Protein AF-A0AA95G6R2-F1 (afdb_monomer_lite)

Sequence (160 aa):
MKNFNNTFFLTITAYILFIENKKSNKLQNEHNFYVNLIPELSQQKINIFLPELDSKLCEEIFQSAKVLCDFEALTFLPDESKSDYEKSKQRVKELLQNVLFNDLFIKYKSNNLFFENWRLLIGMFVTFSEWCDNIDFYKENFDTQLILLKESPLISFNQF

Foldseek 3Di:
DVCLQVLLVLLVLLVLLLVVCVVVVNLDALVRSLVVSVCVVVVVPPPVPDPDPPPVLSVQLLVLVVVLVVQVPDPDRDPVCPVVNVVSVVSNVVSVVVVCPPPVNVVSVCVPPDCVDVVLSSVLSVQQVVVCVVVVLVVDDPVVNSVCVSVGVSSVSSND

pLDDT: mean 73.23, std 13.38, range [35.0, 91.62]

Structure (mmCIF, N/CA/C/O backbone):
data_AF-A0AA95G6R2-F1
#
_entry.id   AF-A0AA95G6R2-F1
#
loop_
_atom_site.group_PDB
_atom_site.id
_atom_site.type_symbol
_atom_site.label_atom_id
_atom_site.label_alt_id
_atom_site.label_comp_id
_atom_site.label_asym_id
_atom_site.label_entity_id
_atom_site.label_seq_id
_atom_site.pdbx_PDB_ins_code
_atom_site.Cartn_x
_atom_site.Cartn_y
_atom_site.Cartn_z
_atom_site.occupancy
_atom_site.B_iso_or_equiv
_atom_site.auth_seq_id
_atom_site.auth_comp_id
_atom_site.auth_asym_id
_atom_site.auth_atom_id
_atom_site.pdbx_PDB_model_num
ATOM 1 N N . MET A 1 1 ? -16.208 0.881 -7.179 1.00 49.31 1 MET A N 1
ATOM 2 C CA . MET A 1 1 ? -14.883 0.777 -6.528 1.00 49.31 1 MET A CA 1
ATOM 3 C C . MET A 1 1 ? -14.720 1.797 -5.388 1.00 49.31 1 MET A C 1
ATOM 5 O O . MET A 1 1 ? -13.712 2.480 -5.326 1.00 49.31 1 MET A O 1
ATOM 9 N N . LYS A 1 2 ? -15.673 1.902 -4.441 1.00 51.84 2 LYS A N 1
ATOM 10 C CA . LYS A 1 2 ? -15.576 2.877 -3.324 1.00 51.84 2 LYS A CA 1
ATOM 11 C C . LYS A 1 2 ? -14.461 2.560 -2.313 1.00 51.84 2 LYS A C 1
ATOM 13 O O . LYS A 1 2 ? -14.045 3.436 -1.568 1.00 51.84 2 LYS A O 1
ATOM 18 N N . ASN A 1 3 ? -13.961 1.328 -2.320 1.00 73.88 3 ASN A N 1
ATOM 19 C CA . ASN A 1 3 ? -13.061 0.826 -1.288 1.00 73.88 3 ASN A CA 1
ATOM 20 C C . ASN A 1 3 ? -11.574 0.996 -1.632 1.00 73.88 3 ASN A C 1
ATOM 22 O O . ASN A 1 3 ? -10.759 1.072 -0.722 1.00 73.88 3 ASN A O 1
ATOM 26 N N . PHE A 1 4 ? -11.231 1.142 -2.919 1.00 74.88 4 PHE A N 1
ATOM 27 C CA . PHE A 1 4 ? -9.844 1.207 -3.401 1.00 74.88 4 PHE A CA 1
ATOM 28 C C . PHE A 1 4 ? -9.064 2.373 -2.780 1.00 74.88 4 PHE A C 1
ATOM 30 O O . PHE A 1 4 ? -7.954 2.194 -2.287 1.00 74.88 4 PHE A O 1
ATOM 37 N N . ASN A 1 5 ? -9.677 3.557 -2.730 1.00 74.38 5 ASN A N 1
ATOM 38 C CA . ASN A 1 5 ? -9.073 4.748 -2.132 1.00 74.38 5 ASN A CA 1
ATOM 39 C C . ASN A 1 5 ? -8.804 4.572 -0.633 1.00 74.38 5 ASN A C 1
ATOM 41 O O . ASN A 1 5 ? -7.746 4.965 -0.147 1.00 74.38 5 ASN A O 1
ATOM 45 N N . ASN A 1 6 ? -9.731 3.934 0.087 1.00 77.00 6 ASN A N 1
ATOM 46 C CA . ASN A 1 6 ? -9.571 3.653 1.512 1.00 77.00 6 ASN A CA 1
ATOM 47 C C . ASN A 1 6 ? -8.461 2.621 1.741 1.00 77.00 6 ASN A C 1
ATOM 49 O O . ASN A 1 6 ? -7.635 2.793 2.635 1.00 77.00 6 ASN A O 1
ATOM 53 N N . THR A 1 7 ? -8.404 1.574 0.912 1.00 84.00 7 THR A N 1
ATOM 54 C CA . THR A 1 7 ? -7.331 0.571 0.943 1.00 84.00 7 THR A CA 1
ATOM 55 C C . THR A 1 7 ? -5.978 1.228 0.694 1.00 84.00 7 THR A C 1
ATOM 57 O O . THR A 1 7 ? -5.021 0.987 1.429 1.00 84.00 7 THR A O 1
ATOM 60 N N . PHE A 1 8 ? -5.902 2.111 -0.302 1.00 80.38 8 PHE A N 1
ATOM 61 C CA . PHE A 1 8 ? -4.670 2.790 -0.686 1.00 80.38 8 PHE A CA 1
ATOM 62 C C . PHE A 1 8 ? -4.192 3.748 0.406 1.00 80.38 8 PHE A C 1
ATOM 64 O O . PHE A 1 8 ? -3.020 3.723 0.774 1.00 80.38 8 PHE A O 1
ATOM 71 N N . PHE A 1 9 ? -5.110 4.517 0.997 1.00 78.06 9 PHE A N 1
ATOM 72 C CA . PHE A 1 9 ? -4.819 5.397 2.127 1.00 78.06 9 PHE A CA 1
ATOM 73 C C . PHE A 1 9 ? -4.243 4.627 3.323 1.00 78.06 9 PHE A C 1
ATOM 75 O O . PHE A 1 9 ? -3.168 4.969 3.813 1.00 78.06 9 PHE A O 1
ATOM 82 N N . LEU A 1 10 ? -4.921 3.560 3.764 1.00 81.12 10 LEU A N 1
ATOM 83 C CA . LEU A 1 10 ? -4.456 2.726 4.879 1.00 81.12 10 LEU A CA 1
ATOM 84 C C . LEU A 1 10 ? -3.081 2.118 4.591 1.00 81.12 10 LEU A C 1
ATOM 86 O O . LEU A 1 10 ? -2.215 2.100 5.467 1.00 81.12 10 LEU A O 1
ATOM 90 N N . THR A 1 11 ? -2.861 1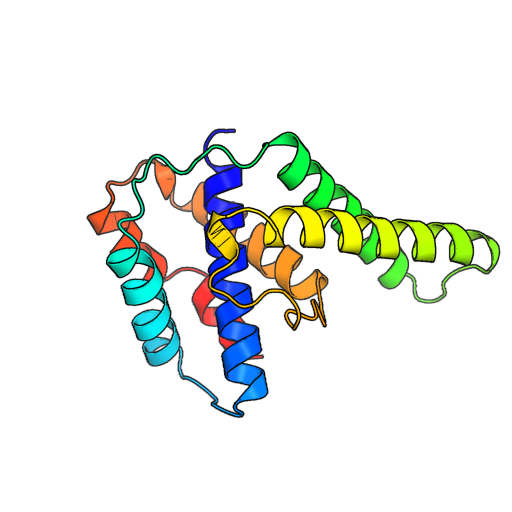.685 3.348 1.00 85.50 11 THR A N 1
ATOM 91 C CA . THR A 1 11 ? -1.574 1.135 2.916 1.00 85.50 11 THR A CA 1
ATOM 92 C C . THR A 1 11 ? -0.467 2.186 2.976 1.00 85.50 11 THR A C 1
ATOM 94 O O . THR A 1 11 ? 0.602 1.901 3.510 1.00 85.50 11 THR A O 1
ATOM 97 N N . ILE A 1 12 ? -0.704 3.404 2.476 1.00 79.88 12 ILE A N 1
ATOM 98 C CA . ILE A 1 12 ? 0.286 4.489 2.538 1.00 79.88 12 ILE A CA 1
ATOM 99 C C . ILE A 1 12 ? 0.614 4.829 3.988 1.00 79.88 12 ILE A C 1
ATOM 101 O O . ILE A 1 12 ? 1.791 4.901 4.332 1.00 79.88 12 ILE A O 1
ATOM 105 N N . THR A 1 13 ? -0.389 4.989 4.850 1.00 77.94 13 THR A N 1
ATOM 106 C CA . THR A 1 13 ? -0.166 5.282 6.272 1.00 77.94 13 THR A CA 1
ATOM 107 C C . THR A 1 13 ? 0.681 4.194 6.936 1.00 77.94 13 THR A C 1
ATOM 109 O O . THR A 1 13 ? 1.668 4.504 7.603 1.00 77.94 13 THR A O 1
ATOM 112 N N . ALA A 1 14 ? 0.361 2.918 6.698 1.00 80.88 14 ALA A N 1
ATOM 113 C CA . ALA A 1 14 ? 1.147 1.799 7.210 1.00 80.88 14 ALA A CA 1
ATOM 114 C C . ALA A 1 14 ? 2.585 1.794 6.658 1.00 80.88 14 ALA A C 1
ATOM 116 O O . ALA A 1 14 ? 3.537 1.608 7.415 1.00 80.88 14 ALA A O 1
ATOM 117 N N . TYR A 1 15 ? 2.761 2.053 5.360 1.00 80.31 15 TYR A N 1
ATOM 118 C CA . TYR A 1 15 ? 4.073 2.113 4.713 1.00 80.31 15 TYR A CA 1
ATOM 119 C C . TYR A 1 15 ? 4.945 3.256 5.256 1.00 80.31 15 TYR A C 1
ATOM 121 O O . TYR A 1 15 ? 6.142 3.078 5.476 1.00 80.31 15 TYR A O 1
ATOM 129 N N . ILE A 1 16 ? 4.363 4.428 5.513 1.00 76.38 16 ILE A N 1
ATOM 130 C CA . ILE A 1 16 ? 5.080 5.564 6.108 1.00 76.38 16 ILE A CA 1
ATOM 131 C C . ILE A 1 16 ? 5.599 5.187 7.498 1.00 76.38 16 ILE A C 1
ATOM 133 O O . ILE A 1 16 ? 6.793 5.338 7.765 1.00 76.38 16 ILE A O 1
ATOM 137 N N . LEU A 1 17 ? 4.728 4.633 8.348 1.00 75.19 17 LEU A N 1
ATOM 138 C CA . LEU A 1 17 ? 5.097 4.181 9.692 1.00 75.19 17 LEU A CA 1
ATOM 139 C C . LEU A 1 17 ? 6.193 3.109 9.651 1.00 75.19 17 LEU A C 1
ATOM 141 O O . LEU A 1 17 ? 7.134 3.152 10.445 1.00 75.19 17 LEU A O 1
ATOM 145 N N . PHE A 1 18 ? 6.115 2.180 8.696 1.00 77.19 18 PHE A N 1
ATOM 146 C CA . PHE A 1 18 ? 7.151 1.177 8.459 1.00 77.19 18 PHE A CA 1
ATOM 147 C C . PHE A 1 18 ? 8.518 1.822 8.169 1.00 77.19 18 PHE A C 1
ATOM 149 O O . PHE A 1 18 ? 9.514 1.503 8.824 1.00 77.19 18 PHE A O 1
ATOM 156 N N . ILE A 1 19 ? 8.577 2.782 7.239 1.00 75.00 19 ILE A N 1
ATOM 157 C CA . ILE A 1 19 ? 9.824 3.476 6.879 1.00 75.00 19 ILE A CA 1
ATOM 158 C C . ILE A 1 19 ? 10.385 4.285 8.057 1.00 75.00 19 ILE A C 1
ATOM 160 O O . ILE A 1 19 ? 11.598 4.279 8.287 1.00 75.00 19 ILE A O 1
ATOM 164 N N . GLU A 1 20 ? 9.538 4.973 8.822 1.00 73.12 20 GLU A N 1
ATOM 165 C CA . GLU A 1 20 ? 9.960 5.725 10.012 1.00 73.12 20 GLU A CA 1
ATOM 166 C C . GLU A 1 20 ? 10.528 4.809 11.112 1.00 73.12 20 GLU A C 1
ATOM 168 O O . GLU A 1 20 ? 11.565 5.110 11.719 1.00 73.12 20 GLU A O 1
ATOM 173 N N . ASN A 1 21 ? 9.908 3.648 11.327 1.00 69.88 21 ASN A N 1
ATOM 174 C CA . ASN A 1 21 ? 10.402 2.635 12.258 1.00 69.88 21 ASN A CA 1
ATOM 175 C C . ASN A 1 21 ? 11.751 2.059 11.819 1.00 69.88 21 ASN A C 1
ATOM 177 O O . ASN A 1 21 ? 12.685 1.994 12.624 1.00 69.88 21 ASN A O 1
ATOM 181 N N . LYS A 1 22 ? 11.892 1.735 10.529 1.00 69.81 22 LYS A N 1
ATOM 182 C CA . LYS A 1 22 ? 13.149 1.244 9.956 1.00 69.81 22 LYS A CA 1
ATOM 183 C C . LYS A 1 22 ? 14.282 2.260 10.121 1.00 69.81 22 LYS A C 1
ATOM 185 O O . LYS A 1 22 ? 15.356 1.907 10.601 1.00 69.81 22 LYS A O 1
ATOM 190 N N . LYS A 1 23 ? 14.037 3.541 9.811 1.00 69.38 23 LYS A N 1
ATOM 191 C CA . LYS A 1 23 ? 15.020 4.631 9.988 1.00 69.38 23 LYS A CA 1
ATOM 192 C C . LYS A 1 23 ? 15.467 4.807 11.438 1.00 69.38 23 LYS A C 1
ATOM 194 O O . LYS A 1 23 ? 16.599 5.212 11.684 1.00 69.38 23 LYS A O 1
ATOM 199 N N . SER A 1 24 ? 14.588 4.525 12.398 1.00 66.12 24 SER A N 1
ATOM 200 C CA . SER A 1 24 ? 14.894 4.650 13.824 1.00 66.12 24 SER A CA 1
ATOM 201 C C . SER A 1 24 ? 15.529 3.396 14.443 1.00 66.12 24 SER A C 1
ATOM 203 O O . SER A 1 24 ? 15.752 3.389 15.653 1.00 66.12 24 SER A O 1
ATOM 205 N N . ASN A 1 25 ? 15.846 2.356 13.649 1.00 60.84 25 ASN A N 1
ATOM 206 C CA . ASN A 1 25 ? 16.347 1.052 14.118 1.00 60.84 25 ASN A CA 1
ATOM 207 C C . ASN A 1 25 ? 15.475 0.423 15.222 1.00 60.84 25 ASN A C 1
ATOM 209 O O . ASN A 1 25 ? 15.936 -0.384 16.032 1.00 60.84 25 ASN A O 1
ATOM 213 N N . LYS A 1 26 ? 14.192 0.789 15.266 1.00 58.69 26 LYS A N 1
ATOM 214 C CA . LYS A 1 26 ? 13.228 0.201 16.186 1.00 58.69 26 LYS A CA 1
ATOM 215 C C . LYS A 1 26 ? 12.601 -0.995 15.490 1.00 58.69 26 LYS A C 1
ATOM 217 O O . LYS A 1 26 ? 11.662 -0.833 14.718 1.00 58.69 26 LYS A O 1
ATOM 222 N N . LEU A 1 27 ? 13.087 -2.196 15.801 1.00 56.41 27 LEU A N 1
ATOM 223 C CA . LEU A 1 27 ? 12.320 -3.421 15.572 1.00 56.41 27 LEU A CA 1
ATOM 224 C C . LEU A 1 27 ? 11.086 -3.357 16.481 1.00 56.41 27 LEU A C 1
ATOM 226 O O . LEU A 1 27 ? 11.139 -3.716 17.658 1.00 56.41 27 LEU A O 1
ATOM 230 N N . GLN A 1 28 ? 9.995 -2.788 15.974 1.00 57.72 28 GLN A N 1
ATOM 231 C CA . GLN A 1 28 ? 8.718 -2.811 16.669 1.00 57.72 28 GLN A CA 1
ATOM 232 C C . GLN A 1 28 ? 8.092 -4.185 16.449 1.00 57.72 28 GLN A C 1
ATOM 234 O O . GLN A 1 28 ? 7.946 -4.631 15.316 1.00 57.72 28 GLN A O 1
ATOM 239 N N . ASN A 1 29 ? 7.717 -4.860 17.536 1.00 66.12 29 ASN A N 1
ATOM 240 C CA . ASN A 1 29 ? 6.829 -6.008 17.417 1.00 66.12 29 ASN A CA 1
ATOM 241 C C . ASN A 1 29 ? 5.460 -5.549 16.875 1.00 66.12 29 ASN A C 1
ATOM 243 O O . ASN A 1 29 ? 5.095 -4.374 16.981 1.00 66.12 29 ASN A O 1
ATOM 247 N N . GLU A 1 30 ? 4.701 -6.482 16.306 1.00 63.44 30 GLU A N 1
ATOM 248 C CA . GLU A 1 30 ? 3.395 -6.227 15.680 1.00 63.44 30 GLU A CA 1
ATOM 249 C C . GLU A 1 30 ? 2.441 -5.432 16.578 1.00 63.44 30 GLU A C 1
ATOM 251 O O . GLU A 1 30 ? 1.742 -4.530 16.118 1.00 63.44 30 GLU A O 1
ATOM 256 N N . HIS A 1 31 ? 2.475 -5.711 17.884 1.00 68.38 31 HIS A N 1
ATOM 257 C CA . HIS A 1 31 ? 1.674 -5.007 18.875 1.00 68.38 31 HIS A CA 1
ATOM 258 C C . HIS A 1 31 ? 2.012 -3.513 18.946 1.00 68.38 31 HIS A C 1
ATOM 260 O O . HIS A 1 31 ? 1.109 -2.683 18.907 1.00 68.38 31 HIS A O 1
ATOM 266 N N . ASN A 1 32 ? 3.295 -3.152 19.005 1.00 68.12 32 ASN A N 1
ATOM 267 C CA . ASN A 1 32 ? 3.717 -1.754 19.053 1.00 68.12 32 ASN A CA 1
ATOM 268 C C . ASN A 1 32 ? 3.406 -1.023 17.743 1.00 68.12 32 ASN A C 1
ATOM 270 O O . ASN A 1 32 ? 2.982 0.131 17.784 1.00 68.12 32 ASN A O 1
ATOM 274 N N . PHE A 1 33 ? 3.560 -1.689 16.594 1.00 69.75 33 PHE A N 1
ATOM 275 C CA . PHE A 1 33 ? 3.167 -1.104 15.312 1.00 69.75 33 PHE A CA 1
ATOM 276 C C . PHE A 1 33 ? 1.664 -0.818 15.269 1.00 69.75 33 PHE A C 1
ATOM 278 O O . PHE A 1 33 ? 1.254 0.296 14.954 1.00 69.75 33 PHE A O 1
ATOM 285 N N . TYR A 1 34 ? 0.844 -1.792 15.667 1.00 70.00 34 TYR A N 1
ATOM 286 C CA . TYR A 1 34 ? -0.604 -1.637 15.765 1.00 70.00 34 TYR A CA 1
ATOM 287 C C . TYR A 1 34 ? -1.006 -0.505 16.725 1.00 70.00 34 TYR A C 1
ATOM 289 O O . TYR A 1 34 ? -1.835 0.340 16.386 1.00 70.00 34 TYR A O 1
ATOM 297 N N . VAL A 1 35 ? -0.388 -0.449 17.909 1.00 69.00 35 VAL A N 1
ATOM 298 C CA . VAL A 1 35 ? -0.637 0.595 18.916 1.00 69.00 35 VAL A CA 1
ATOM 299 C C . VAL A 1 35 ? -0.219 1.980 18.429 1.00 69.00 35 VAL A C 1
ATOM 301 O O . VAL A 1 35 ? -0.754 2.949 18.942 1.00 69.00 35 VAL A O 1
ATOM 304 N N . ASN A 1 36 ? 0.671 2.107 17.444 1.00 69.56 36 ASN A N 1
ATOM 305 C CA . ASN A 1 36 ? 1.005 3.395 16.826 1.00 69.56 36 ASN A CA 1
ATOM 306 C C . ASN A 1 36 ? 0.091 3.719 15.633 1.00 69.56 36 ASN A C 1
ATOM 308 O O . ASN A 1 36 ? -0.331 4.863 15.471 1.00 69.56 36 ASN A O 1
ATOM 312 N N . LEU A 1 37 ? -0.266 2.705 14.840 1.00 72.94 37 LEU A N 1
ATOM 313 C CA . LEU A 1 37 ? -1.182 2.827 13.709 1.00 72.94 37 LEU A CA 1
ATOM 314 C C . LEU A 1 37 ? -2.570 3.292 14.170 1.00 72.94 37 LEU A C 1
ATOM 316 O O . LEU A 1 37 ? -3.136 4.205 13.583 1.00 72.94 37 LEU A O 1
ATOM 320 N N . ILE A 1 38 ? -3.122 2.723 15.244 1.00 69.00 38 ILE A N 1
ATOM 321 C CA . ILE A 1 38 ? -4.491 3.039 15.683 1.00 69.00 38 ILE A CA 1
ATOM 322 C C . ILE A 1 38 ? -4.669 4.480 16.174 1.00 69.00 38 ILE A C 1
ATOM 324 O O . ILE A 1 38 ? -5.629 5.111 15.740 1.00 69.00 38 ILE A O 1
ATOM 328 N N . PRO A 1 39 ? -3.817 5.050 17.043 1.00 66.44 39 PRO A N 1
ATOM 329 C CA . PRO A 1 39 ? -3.880 6.458 17.408 1.00 66.44 39 PRO A CA 1
ATOM 330 C C . PRO A 1 39 ? -3.683 7.375 16.211 1.00 66.44 39 PRO A C 1
ATOM 332 O O . PRO A 1 39 ? -4.388 8.369 16.131 1.00 66.44 39 PRO A O 1
ATOM 335 N N . GLU A 1 40 ? -2.816 7.036 15.257 1.00 64.88 40 GLU A N 1
ATOM 336 C CA . GLU A 1 40 ? -2.717 7.781 13.997 1.00 64.88 40 GLU A CA 1
ATOM 337 C C . GLU A 1 40 ? -4.048 7.762 13.226 1.00 64.88 40 GLU A C 1
ATOM 339 O O . GLU A 1 40 ? -4.510 8.808 12.766 1.00 64.88 40 GLU A O 1
ATOM 344 N N . LEU A 1 41 ? -4.724 6.609 13.182 1.00 62.94 41 LEU A N 1
ATOM 345 C CA . LEU A 1 41 ? -6.056 6.469 12.588 1.00 62.94 41 LEU A CA 1
ATOM 346 C C . LEU A 1 41 ? -7.169 7.163 13.413 1.00 62.94 41 LEU A C 1
ATOM 348 O O . LEU A 1 41 ? -8.134 7.679 12.856 1.00 62.94 41 LEU A O 1
ATOM 352 N N . SER A 1 42 ? -7.046 7.221 14.742 1.00 54.19 42 SER A N 1
ATOM 353 C CA . SER A 1 42 ? -8.096 7.700 15.661 1.00 54.19 42 SER A CA 1
ATOM 354 C C . SER A 1 42 ? -7.992 9.199 15.968 1.00 54.19 42 SER A C 1
ATOM 356 O O . SER A 1 42 ? -9.002 9.902 16.012 1.00 54.19 42 SER A O 1
ATOM 358 N N . GLN A 1 43 ? -6.777 9.722 16.168 1.00 53.44 43 GLN A N 1
ATOM 359 C CA . GLN A 1 43 ? -6.509 11.129 16.497 1.00 53.44 43 GL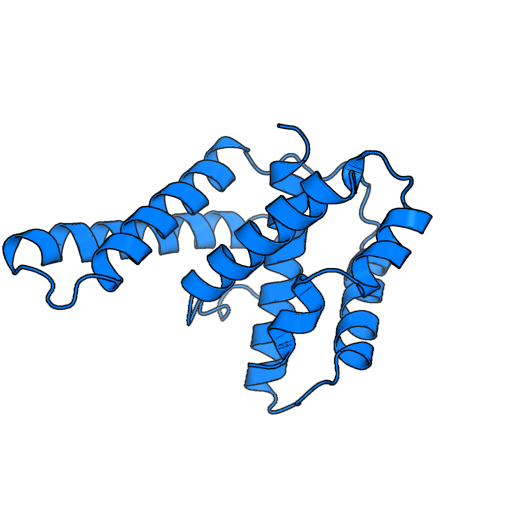N A CA 1
ATOM 360 C C . GLN A 1 43 ? -6.794 12.062 15.323 1.00 53.44 43 GLN A C 1
ATOM 362 O O . GLN A 1 43 ? -7.069 13.243 15.531 1.00 53.44 43 GLN A O 1
ATOM 367 N N . GLN A 1 44 ? -6.779 11.548 14.093 1.00 46.97 44 GLN A N 1
ATOM 368 C CA . GLN A 1 44 ? -7.064 12.366 12.924 1.00 46.97 44 GLN A CA 1
ATOM 369 C C . GLN A 1 44 ? -8.530 12.767 12.765 1.00 46.97 44 GLN A C 1
ATOM 371 O O . GLN A 1 44 ? -8.794 13.567 11.874 1.00 46.97 44 GLN A O 1
ATOM 376 N N . LYS A 1 45 ? -9.479 12.269 13.583 1.00 38.03 45 LYS A N 1
ATOM 377 C CA . LYS A 1 45 ? -10.898 12.251 13.184 1.00 38.03 45 LYS A CA 1
ATOM 378 C C . LYS A 1 45 ? -10.955 11.841 11.713 1.00 38.03 45 LYS A C 1
ATOM 380 O O . LYS A 1 45 ? -11.303 12.664 10.867 1.00 38.03 45 LYS A O 1
ATOM 385 N N . ILE A 1 46 ? -10.540 10.608 11.400 1.00 42.09 46 ILE A N 1
ATOM 386 C CA . ILE A 1 46 ? -10.838 10.038 10.088 1.00 42.09 46 ILE A CA 1
ATOM 387 C C . ILE A 1 46 ? -12.358 10.037 10.004 1.00 42.09 46 ILE A C 1
ATOM 389 O O . ILE A 1 46 ? -13.051 9.151 10.497 1.00 42.09 46 ILE A O 1
ATOM 393 N N . ASN A 1 47 ? -12.889 11.118 9.449 1.00 35.00 47 ASN A N 1
ATOM 394 C CA . ASN A 1 47 ? -14.209 11.137 8.901 1.00 35.00 47 ASN A CA 1
ATOM 395 C C . ASN A 1 47 ? -14.109 10.022 7.869 1.00 35.00 47 ASN A C 1
ATOM 397 O O . ASN A 1 47 ? -13.330 10.118 6.927 1.00 35.00 47 ASN A O 1
ATOM 401 N N . ILE A 1 48 ? -14.833 8.929 8.079 1.00 41.28 48 ILE A N 1
ATOM 402 C CA . ILE A 1 48 ? -14.914 7.807 7.132 1.00 41.28 48 ILE A CA 1
ATOM 403 C C . ILE A 1 48 ? -15.364 8.320 5.735 1.00 41.28 48 ILE A C 1
ATOM 405 O O . ILE A 1 48 ? -15.256 7.630 4.729 1.00 41.28 48 ILE A O 1
ATOM 409 N N . PHE A 1 49 ? -15.779 9.588 5.659 1.00 37.22 49 PHE A N 1
ATOM 410 C CA . PHE A 1 49 ? -15.732 10.470 4.497 1.00 37.22 49 PHE A CA 1
ATOM 411 C C . PHE A 1 49 ? -14.342 11.115 4.304 1.00 37.22 49 PHE A C 1
ATOM 413 O O . PHE A 1 49 ? -14.145 12.299 4.592 1.00 37.22 49 PHE A O 1
ATOM 420 N N . LEU A 1 50 ? -13.372 10.336 3.821 1.00 46.75 50 LEU A N 1
ATOM 421 C CA . LEU A 1 50 ? -12.126 10.877 3.270 1.00 46.75 50 LEU A CA 1
ATOM 422 C C . LEU A 1 50 ? -12.465 11.787 2.068 1.00 46.75 50 LEU A C 1
ATOM 424 O O . LEU A 1 50 ? -13.399 11.465 1.326 1.00 46.75 50 LEU A O 1
ATOM 428 N N . PRO A 1 51 ? -11.734 12.894 1.824 1.00 46.53 51 PRO A N 1
ATOM 429 C CA . PRO A 1 51 ? -11.759 13.524 0.508 1.00 46.53 51 PRO A CA 1
ATOM 430 C C . PRO A 1 51 ? -11.406 12.439 -0.507 1.00 46.53 51 PRO A C 1
ATOM 432 O O . PRO A 1 51 ? -10.436 11.708 -0.294 1.00 46.53 51 PRO A O 1
ATOM 435 N N . GLU A 1 52 ? -12.205 12.285 -1.563 1.00 53.94 52 GLU A N 1
ATOM 436 C CA . GLU A 1 52 ? -11.913 11.309 -2.608 1.00 53.94 52 GLU A CA 1
ATOM 437 C C . GLU A 1 52 ? -10.522 11.619 -3.176 1.00 53.94 52 GLU A C 1
ATOM 439 O O . GLU A 1 52 ? -10.345 12.553 -3.956 1.00 53.94 52 GLU A O 1
ATOM 444 N N . LEU A 1 53 ? -9.516 10.835 -2.767 1.00 61.34 53 LEU A N 1
ATOM 445 C CA . LEU A 1 53 ? -8.326 10.639 -3.581 1.00 61.34 53 LEU A CA 1
ATOM 446 C C . LEU A 1 53 ? -8.842 10.290 -4.973 1.00 61.34 53 LEU A C 1
ATOM 448 O O . LEU A 1 53 ? -9.724 9.436 -5.099 1.00 61.34 53 LEU A O 1
ATOM 452 N N . ASP A 1 54 ? -8.355 10.981 -5.999 1.00 70.44 54 ASP A N 1
ATOM 453 C CA . ASP A 1 54 ? -8.815 10.699 -7.350 1.00 70.44 54 ASP A CA 1
ATOM 454 C C . ASP A 1 54 ? -8.555 9.216 -7.635 1.00 70.44 54 ASP A C 1
ATOM 456 O O . ASP A 1 54 ? -7.410 8.768 -7.689 1.00 70.44 54 ASP A O 1
ATOM 460 N N . SER A 1 55 ? -9.634 8.442 -7.772 1.00 72.38 55 SER A N 1
ATOM 461 C CA . SER A 1 55 ? -9.558 7.002 -8.032 1.00 72.38 55 SER A CA 1
ATOM 462 C C . SER A 1 55 ? -8.669 6.699 -9.236 1.00 72.38 55 SER A C 1
ATOM 464 O O . SER A 1 55 ? -7.912 5.732 -9.206 1.00 72.38 55 SER A O 1
ATOM 466 N N . LYS A 1 56 ? -8.667 7.585 -10.243 1.00 77.94 56 LYS A N 1
ATOM 467 C CA . LYS A 1 56 ? -7.807 7.462 -11.419 1.00 77.94 56 LYS A CA 1
ATOM 468 C C . LYS A 1 56 ? -6.339 7.637 -11.068 1.00 77.94 56 LYS A C 1
ATOM 470 O O . LYS A 1 56 ? -5.514 6.911 -11.602 1.00 77.94 56 LYS A O 1
ATOM 475 N N . LEU A 1 57 ? -6.010 8.557 -10.160 1.00 76.44 57 LEU A N 1
ATOM 476 C CA . LEU A 1 57 ? -4.639 8.756 -9.693 1.00 76.44 57 LEU A CA 1
ATOM 477 C C . LEU A 1 57 ? -4.131 7.511 -8.957 1.00 76.44 57 LEU A C 1
ATOM 479 O O . LEU A 1 57 ? -3.025 7.047 -9.224 1.00 76.44 57 LEU A O 1
ATOM 483 N N . CYS A 1 58 ? -4.943 6.943 -8.062 1.00 75.31 58 CYS A N 1
ATOM 484 C CA . CYS A 1 58 ? -4.576 5.737 -7.319 1.00 75.31 58 CYS A CA 1
ATOM 485 C C . CYS A 1 58 ? -4.425 4.520 -8.253 1.00 75.31 58 CYS A C 1
ATOM 487 O O . CYS A 1 58 ? -3.461 3.762 -8.135 1.00 75.31 58 CYS A O 1
ATOM 489 N N . GLU A 1 59 ? -5.349 4.342 -9.202 1.00 79.62 59 GLU A N 1
ATOM 490 C CA . GLU A 1 59 ? -5.260 3.303 -10.234 1.00 79.62 59 GLU A CA 1
ATOM 491 C C . GLU A 1 59 ? -4.015 3.487 -11.110 1.00 79.62 59 GLU A C 1
ATOM 493 O O . GLU A 1 59 ? -3.301 2.522 -11.379 1.00 79.62 59 GLU A O 1
ATOM 498 N N . GLU A 1 60 ? -3.712 4.720 -11.519 1.00 81.81 60 GLU A N 1
ATOM 499 C CA . GLU A 1 60 ? -2.555 5.025 -12.356 1.00 81.81 60 GLU A CA 1
ATOM 500 C C . GLU A 1 60 ? -1.235 4.743 -11.634 1.00 81.81 60 GLU A C 1
ATOM 502 O O . GLU A 1 60 ? -0.318 4.175 -12.234 1.00 81.81 60 GLU A O 1
ATOM 507 N N . ILE A 1 61 ? -1.140 5.075 -10.341 1.00 79.81 61 ILE A N 1
ATOM 508 C CA . ILE A 1 61 ? 0.013 4.707 -9.509 1.00 79.81 61 ILE A CA 1
ATOM 509 C C . ILE A 1 61 ? 0.188 3.200 -9.525 1.00 79.81 61 ILE A C 1
ATOM 511 O O . ILE A 1 61 ? 1.280 2.708 -9.795 1.00 79.81 61 ILE A O 1
ATOM 515 N N . PHE A 1 62 ? -0.890 2.467 -9.268 1.00 77.69 62 PHE A N 1
ATOM 516 C CA . PHE A 1 62 ? -0.839 1.020 -9.170 1.00 77.69 62 PHE A CA 1
ATOM 517 C C . PHE A 1 62 ? -0.423 0.356 -10.487 1.00 77.69 62 PHE A C 1
ATOM 519 O O . PHE A 1 62 ? 0.439 -0.522 -10.488 1.00 77.69 62 PHE A O 1
ATOM 526 N N . GLN A 1 63 ? -0.985 0.797 -11.614 1.00 82.12 63 GLN A N 1
ATOM 527 C CA . GLN A 1 63 ? -0.622 0.268 -12.930 1.00 82.12 63 GLN A CA 1
ATOM 528 C C . GLN A 1 63 ? 0.818 0.623 -13.304 1.00 82.12 63 GLN A C 1
ATOM 530 O O . GLN A 1 63 ? 1.574 -0.247 -13.730 1.00 82.12 63 GLN A O 1
ATOM 535 N N . SER A 1 64 ? 1.232 1.872 -13.077 1.00 82.31 64 SER A N 1
ATOM 536 C CA . SER A 1 64 ? 2.604 2.312 -13.361 1.00 82.31 64 SER A CA 1
ATOM 537 C C . SER A 1 64 ? 3.622 1.537 -12.529 1.00 82.31 64 SER A C 1
ATOM 539 O O . SER A 1 64 ? 4.688 1.163 -13.014 1.00 82.31 64 SER A O 1
ATOM 541 N N . ALA A 1 65 ? 3.281 1.261 -11.273 1.00 77.88 65 ALA A N 1
ATOM 542 C CA . ALA A 1 65 ? 4.150 0.544 -10.366 1.00 77.88 65 ALA A CA 1
ATOM 543 C C . ALA A 1 65 ? 4.199 -0.963 -10.723 1.00 77.88 65 ALA A C 1
ATOM 545 O O . ALA A 1 65 ? 5.269 -1.559 -10.680 1.00 77.88 65 ALA A O 1
ATOM 546 N N . LYS A 1 66 ? 3.104 -1.573 -11.203 1.00 79.44 66 LYS A N 1
ATOM 547 C CA . LYS A 1 66 ? 3.131 -2.936 -11.776 1.00 79.44 66 LYS A CA 1
ATOM 548 C C . LYS A 1 66 ? 4.065 -3.063 -12.978 1.00 79.44 66 LYS A C 1
ATOM 550 O O . LYS A 1 66 ? 4.917 -3.941 -12.979 1.00 79.44 66 LYS A O 1
ATOM 555 N N . VAL A 1 67 ? 3.952 -2.156 -13.948 1.00 83.50 67 VAL A N 1
ATOM 556 C CA . VAL A 1 67 ? 4.829 -2.139 -15.134 1.00 83.50 67 VAL A CA 1
ATOM 557 C C . VAL A 1 67 ? 6.299 -2.053 -14.725 1.00 83.50 67 VAL A C 1
ATOM 559 O O . VAL A 1 67 ? 7.161 -2.726 -15.286 1.00 83.50 67 VAL A O 1
ATOM 562 N N . LEU A 1 68 ? 6.596 -1.243 -13.709 1.00 80.38 68 LEU A N 1
ATOM 563 C CA . LEU A 1 68 ? 7.947 -1.119 -13.187 1.00 80.38 68 LEU A CA 1
ATOM 564 C C . LEU A 1 68 ? 8.430 -2.418 -12.515 1.00 80.38 68 LEU A C 1
ATOM 566 O O . LEU A 1 68 ? 9.587 -2.792 -12.697 1.00 80.38 68 LEU A O 1
ATOM 570 N N . CYS A 1 69 ? 7.547 -3.133 -11.806 1.00 77.94 69 CYS A N 1
ATOM 571 C CA . CYS A 1 69 ? 7.845 -4.451 -11.229 1.00 77.94 69 CYS A CA 1
ATOM 572 C C . CYS A 1 69 ? 8.185 -5.456 -12.324 1.00 77.94 69 CYS A C 1
ATOM 574 O O . CYS A 1 69 ? 9.144 -6.211 -12.176 1.00 77.94 69 CYS A O 1
ATOM 576 N N . ASP A 1 70 ? 7.428 -5.444 -13.419 1.00 82.56 70 ASP A N 1
ATOM 577 C CA . ASP A 1 70 ? 7.639 -6.352 -14.543 1.00 82.56 70 ASP A CA 1
ATOM 578 C C . ASP A 1 70 ? 9.021 -6.136 -15.172 1.00 82.56 70 ASP A C 1
ATOM 580 O O . ASP A 1 70 ? 9.743 -7.105 -15.407 1.00 82.56 70 ASP A O 1
ATOM 584 N N . PHE A 1 71 ? 9.443 -4.878 -15.363 1.00 84.12 71 PHE A N 1
ATOM 585 C CA . PHE A 1 71 ? 10.795 -4.564 -15.841 1.00 84.12 71 PHE A CA 1
ATOM 586 C C . PHE A 1 71 ? 11.894 -5.075 -14.907 1.00 84.12 71 PHE A C 1
ATOM 588 O O . PHE A 1 71 ? 12.935 -5.533 -15.370 1.00 84.12 71 PHE A O 1
ATOM 595 N N . GLU A 1 72 ? 11.688 -4.990 -13.599 1.00 79.12 72 GLU A N 1
ATOM 596 C CA . GLU A 1 72 ? 12.696 -5.372 -12.610 1.00 79.12 72 GLU A CA 1
ATOM 597 C C . GLU A 1 72 ? 12.698 -6.863 -12.274 1.00 79.12 72 GLU A C 1
ATOM 599 O O . GLU A 1 72 ? 13.670 -7.362 -11.705 1.00 79.12 72 GLU A O 1
ATOM 604 N N . ALA A 1 73 ? 11.627 -7.575 -12.624 1.00 82.69 73 ALA A N 1
ATOM 605 C CA . ALA A 1 73 ? 11.567 -9.029 -12.592 1.00 82.69 73 ALA A CA 1
ATOM 606 C C . ALA A 1 73 ? 12.366 -9.663 -13.745 1.00 82.69 73 ALA A C 1
ATOM 608 O O . ALA A 1 73 ? 12.695 -10.851 -13.686 1.00 82.69 73 ALA A O 1
ATOM 609 N N . LEU A 1 74 ? 12.704 -8.891 -14.785 1.00 82.81 74 LEU A N 1
ATOM 610 C CA . LEU A 1 74 ? 13.559 -9.364 -15.868 1.00 82.81 74 LEU A CA 1
ATOM 611 C C . LEU A 1 74 ? 14.955 -9.681 -15.331 1.00 82.81 74 LEU A C 1
ATOM 613 O O . LEU A 1 74 ? 15.622 -8.842 -14.730 1.00 82.81 74 LEU A O 1
ATOM 617 N N . THR A 1 75 ? 15.440 -10.890 -15.623 1.00 75.38 75 THR A N 1
ATOM 618 C CA . THR A 1 75 ? 16.808 -11.303 -15.268 1.00 75.38 75 THR A CA 1
ATOM 619 C C . THR A 1 75 ? 17.858 -10.388 -15.905 1.00 75.38 75 THR A C 1
ATOM 621 O O . THR A 1 75 ? 18.901 -10.133 -15.310 1.00 75.38 75 THR A O 1
ATOM 624 N N . PHE A 1 76 ? 17.563 -9.865 -17.098 1.00 83.56 76 PHE A N 1
ATOM 625 C CA . PHE A 1 76 ? 18.360 -8.857 -17.785 1.00 83.56 76 PHE A CA 1
ATOM 626 C C . PHE A 1 76 ? 17.424 -7.844 -18.439 1.00 83.56 76 PHE A C 1
ATOM 628 O O . PHE A 1 76 ? 16.547 -8.232 -19.210 1.00 83.56 76 PHE A O 1
ATOM 635 N N . LEU A 1 77 ? 17.622 -6.555 -18.156 1.00 86.56 77 LEU A N 1
ATOM 636 C CA . LEU A 1 77 ? 16.900 -5.476 -18.826 1.00 86.56 77 LEU A CA 1
ATOM 637 C C . LEU A 1 77 ? 17.565 -5.199 -20.188 1.00 86.56 77 LEU A C 1
ATOM 639 O O . LEU A 1 77 ? 18.731 -4.788 -20.196 1.00 86.56 77 LEU A O 1
ATOM 643 N N . PRO A 1 78 ? 16.872 -5.406 -21.326 1.00 87.38 78 PRO A N 1
ATOM 644 C CA . PRO A 1 78 ? 17.426 -5.102 -22.644 1.00 87.38 78 PRO A CA 1
ATOM 645 C C . PRO A 1 78 ? 17.798 -3.621 -22.760 1.00 87.38 78 PRO A C 1
ATOM 647 O O . PRO A 1 78 ? 17.098 -2.759 -22.223 1.00 87.38 78 PRO A O 1
ATOM 650 N N . ASP A 1 79 ? 18.868 -3.305 -23.496 1.00 86.38 79 ASP A N 1
ATOM 651 C CA . ASP A 1 79 ? 19.311 -1.915 -23.697 1.00 86.38 79 ASP A CA 1
ATOM 652 C C . ASP A 1 79 ? 18.204 -1.033 -24.293 1.00 86.38 79 ASP A C 1
ATOM 654 O O . ASP A 1 79 ? 18.041 0.123 -23.903 1.00 86.38 79 ASP A O 1
ATOM 658 N N . GLU A 1 80 ? 17.395 -1.618 -25.174 1.00 87.31 80 GLU A N 1
ATOM 659 C CA . GLU A 1 80 ? 16.239 -1.007 -25.833 1.00 87.31 80 GLU A CA 1
ATOM 660 C C . GLU A 1 80 ? 15.168 -0.553 -24.827 1.00 87.31 80 GLU A C 1
ATOM 662 O O . GLU A 1 80 ? 14.514 0.470 -25.016 1.00 87.31 80 GLU A O 1
ATOM 667 N N . SER A 1 81 ? 15.027 -1.284 -23.718 1.00 88.06 81 SER A N 1
ATOM 668 C CA . SER A 1 81 ? 14.008 -1.061 -22.689 1.00 88.06 81 SER A CA 1
ATOM 669 C C . SER A 1 81 ? 14.465 -0.128 -21.565 1.00 88.06 81 SER A C 1
ATOM 671 O O . SER A 1 81 ? 13.645 0.291 -20.749 1.00 88.06 81 SER A O 1
ATOM 673 N N . LYS A 1 82 ? 15.754 0.243 -21.507 1.00 87.44 82 LYS A N 1
ATOM 674 C CA . LYS A 1 82 ? 16.296 1.119 -20.449 1.00 87.44 82 LYS A CA 1
ATOM 675 C C . LYS A 1 82 ? 15.599 2.475 -20.394 1.00 87.44 82 LYS A C 1
ATOM 677 O O . LYS A 1 82 ? 15.321 2.978 -19.308 1.00 87.44 82 LYS A O 1
ATOM 682 N N . SER A 1 83 ? 15.305 3.064 -21.556 1.00 90.31 83 SER A N 1
ATOM 683 C CA . SER A 1 83 ? 14.618 4.359 -21.617 1.00 90.31 83 SER A CA 1
ATOM 684 C C . SER A 1 83 ? 13.209 4.275 -21.031 1.00 90.31 83 SER A C 1
ATOM 686 O O . SER A 1 83 ? 12.804 5.158 -20.276 1.00 90.31 83 SER A O 1
ATOM 688 N N . ASP A 1 84 ? 12.476 3.209 -21.341 1.00 87.81 84 ASP A N 1
ATOM 689 C CA . ASP A 1 84 ? 11.093 3.044 -20.896 1.00 87.81 84 ASP A CA 1
ATOM 690 C C . ASP A 1 84 ? 11.002 2.651 -19.419 1.00 87.81 84 ASP A C 1
ATOM 692 O O . ASP A 1 84 ? 10.103 3.118 -18.713 1.00 87.81 84 ASP A O 1
ATOM 696 N N . TYR A 1 85 ? 11.985 1.902 -18.916 1.00 87.31 85 TYR A N 1
ATOM 697 C CA . TYR A 1 85 ? 12.159 1.662 -17.486 1.00 87.31 85 TYR A CA 1
ATOM 698 C C . TYR A 1 85 ? 12.355 2.974 -16.708 1.00 87.31 85 TYR A C 1
ATOM 700 O O . TYR A 1 85 ? 11.608 3.247 -15.767 1.00 87.31 85 TYR A O 1
ATOM 708 N N . GLU A 1 86 ? 13.298 3.830 -17.118 1.00 87.12 86 GLU A N 1
ATOM 709 C CA . GLU A 1 86 ? 13.549 5.101 -16.421 1.00 87.12 86 GLU A CA 1
ATOM 710 C C . GLU A 1 86 ? 12.344 6.052 -16.495 1.00 87.12 86 GLU A C 1
ATOM 712 O O . GLU A 1 86 ? 12.004 6.696 -15.500 1.00 87.12 86 GLU A O 1
ATOM 717 N N . LYS A 1 87 ? 11.626 6.090 -17.629 1.00 88.19 87 LYS A N 1
ATOM 718 C CA . LYS A 1 87 ? 10.356 6.833 -17.739 1.00 88.19 87 LYS A CA 1
ATOM 719 C C . LYS A 1 87 ? 9.305 6.309 -16.764 1.00 88.19 87 LYS A C 1
ATOM 721 O O . LYS A 1 87 ? 8.663 7.103 -16.081 1.00 88.19 87 LYS A O 1
ATOM 726 N N . SER A 1 88 ? 9.139 4.990 -16.675 1.00 85.19 88 SER A N 1
ATOM 727 C CA . SER A 1 88 ? 8.160 4.359 -15.779 1.00 85.19 88 SER A CA 1
ATOM 728 C C . SER A 1 88 ? 8.491 4.646 -14.314 1.00 85.19 88 SER A C 1
ATOM 730 O O . SER A 1 88 ? 7.624 5.041 -13.535 1.00 85.19 88 SER A O 1
ATOM 732 N N . LYS A 1 89 ? 9.774 4.555 -13.951 1.00 83.81 89 LYS A N 1
ATOM 733 C CA . LYS A 1 89 ? 10.285 4.894 -12.620 1.00 83.81 89 LYS A CA 1
ATOM 734 C C . LYS A 1 89 ? 10.019 6.348 -12.251 1.00 83.81 89 LYS A C 1
ATOM 736 O O . LYS A 1 89 ? 9.547 6.634 -11.149 1.00 83.81 89 LYS A O 1
ATOM 741 N N . GLN A 1 90 ? 10.295 7.263 -13.176 1.00 85.19 90 GLN A N 1
ATOM 742 C CA . GLN A 1 90 ? 10.036 8.683 -12.984 1.00 85.19 90 GLN A CA 1
ATOM 743 C C . GLN A 1 90 ? 8.530 8.966 -12.865 1.00 85.19 90 GLN A C 1
ATOM 745 O O . GLN A 1 90 ? 8.129 9.703 -11.965 1.00 85.19 90 GLN A O 1
ATOM 750 N N . ARG A 1 91 ? 7.684 8.315 -13.676 1.00 85.38 91 ARG A N 1
ATOM 751 C CA . ARG A 1 91 ? 6.222 8.454 -13.597 1.00 85.38 91 ARG A CA 1
ATOM 752 C C . ARG A 1 91 ? 5.673 8.015 -12.243 1.00 85.38 91 ARG A C 1
ATOM 754 O O . ARG A 1 91 ? 4.925 8.768 -11.627 1.00 85.38 91 ARG A O 1
ATOM 761 N N . VAL A 1 92 ? 6.072 6.841 -11.746 1.00 81.56 92 VAL A N 1
ATOM 762 C CA . VAL A 1 92 ? 5.673 6.356 -10.410 1.00 81.56 92 VAL A CA 1
ATOM 763 C C . VAL A 1 92 ? 6.072 7.365 -9.334 1.00 81.56 92 VAL A C 1
ATOM 765 O O . VAL A 1 92 ? 5.269 7.691 -8.461 1.00 81.56 92 VAL A O 1
ATOM 768 N N . LYS A 1 93 ? 7.290 7.910 -9.418 1.00 77.94 93 LYS A N 1
ATOM 769 C CA . LYS A 1 93 ? 7.784 8.914 -8.472 1.00 77.94 93 LYS A CA 1
ATOM 770 C C . LYS A 1 93 ? 6.947 10.194 -8.491 1.00 77.94 93 LYS A C 1
ATOM 772 O O . LYS A 1 93 ? 6.592 10.686 -7.426 1.00 77.94 93 LYS A O 1
ATOM 777 N N . GLU A 1 94 ? 6.618 10.716 -9.668 1.00 81.19 94 GLU A N 1
ATOM 778 C CA . GLU A 1 94 ? 5.780 11.914 -9.824 1.00 81.19 94 GLU A CA 1
ATOM 779 C C . GLU A 1 94 ? 4.369 11.700 -9.279 1.00 81.19 94 GLU A C 1
ATOM 781 O O . GLU A 1 94 ? 3.851 12.530 -8.535 1.00 81.19 94 GLU A O 1
ATOM 786 N N . LEU A 1 95 ? 3.752 10.564 -9.607 1.00 79.81 95 LEU A N 1
ATOM 787 C CA . LEU A 1 95 ? 2.410 10.242 -9.140 1.00 79.81 95 LEU A CA 1
ATOM 788 C C . LEU A 1 95 ? 2.360 10.102 -7.612 1.00 79.81 95 LEU A C 1
ATOM 790 O O . LEU A 1 95 ? 1.467 10.650 -6.966 1.00 79.81 95 LEU A O 1
ATOM 794 N N . LEU A 1 96 ? 3.348 9.425 -7.022 1.00 76.12 96 LEU A N 1
ATOM 795 C CA . LEU A 1 96 ? 3.470 9.314 -5.569 1.00 76.12 96 LEU A CA 1
ATOM 796 C C . LEU A 1 96 ? 3.732 10.674 -4.915 1.00 76.12 96 LEU A C 1
ATOM 798 O O . LEU A 1 96 ? 3.156 10.963 -3.869 1.00 76.12 96 LEU A O 1
ATOM 802 N N . GLN A 1 97 ? 4.549 11.534 -5.529 1.00 74.38 97 GLN A N 1
ATOM 803 C CA . GLN A 1 97 ? 4.743 12.904 -5.054 1.00 74.38 97 GLN A CA 1
ATOM 804 C C . GLN A 1 97 ? 3.429 13.689 -5.049 1.00 74.38 97 GLN A C 1
ATOM 806 O O . GLN A 1 97 ? 3.121 14.324 -4.046 1.00 74.38 97 GLN A O 1
ATOM 811 N N . ASN A 1 98 ? 2.616 13.591 -6.102 1.00 74.06 98 ASN A N 1
ATOM 812 C CA . ASN A 1 98 ? 1.308 14.250 -6.154 1.00 74.06 98 ASN A CA 1
ATOM 813 C C . ASN A 1 98 ? 0.373 13.783 -5.029 1.00 74.06 98 ASN A C 1
ATOM 815 O O . ASN A 1 98 ? -0.329 14.601 -4.438 1.00 74.06 98 ASN A O 1
ATOM 819 N N . VAL A 1 99 ? 0.397 12.491 -4.684 1.00 72.06 99 VAL A N 1
ATOM 820 C CA . VAL A 1 99 ? -0.345 11.971 -3.523 1.00 72.06 99 VAL A CA 1
ATOM 821 C C . VAL A 1 99 ? 0.207 12.532 -2.217 1.00 72.06 99 VAL A C 1
ATOM 823 O O . VAL A 1 99 ? -0.561 12.937 -1.355 1.00 72.06 99 VAL A O 1
ATOM 826 N N . LEU A 1 100 ? 1.526 12.607 -2.067 1.00 66.31 100 LEU A N 1
ATOM 827 C CA . LEU A 1 100 ? 2.168 13.113 -0.854 1.00 66.31 100 LEU A CA 1
ATOM 828 C C . LEU A 1 100 ? 2.034 14.631 -0.645 1.00 66.31 100 LEU A C 1
ATOM 830 O O . LEU A 1 100 ? 2.158 15.098 0.489 1.00 66.31 100 LEU A O 1
ATOM 834 N N . PHE A 1 101 ? 1.821 15.397 -1.716 1.00 65.19 101 PHE A N 1
ATOM 835 C CA . PHE A 1 101 ? 1.504 16.827 -1.658 1.00 65.19 101 PHE A CA 1
ATOM 836 C C . PHE A 1 101 ? 0.020 17.099 -1.390 1.00 65.19 101 PHE A C 1
ATOM 838 O O . PHE A 1 101 ? -0.354 18.249 -1.183 1.00 65.19 101 PHE A O 1
ATOM 845 N N . ASN A 1 102 ? -0.822 16.064 -1.363 1.00 66.38 102 ASN A N 1
ATOM 846 C CA . ASN A 1 102 ? -2.190 16.189 -0.884 1.00 66.38 102 ASN A CA 1
ATOM 847 C C . ASN A 1 102 ? -2.184 16.554 0.610 1.00 66.38 102 ASN A C 1
ATOM 849 O O . ASN A 1 102 ? -1.458 15.938 1.396 1.00 66.38 102 ASN A O 1
ATOM 853 N N . ASP A 1 103 ? -3.026 17.513 1.004 1.00 59.78 103 ASP A N 1
ATOM 854 C CA . ASP A 1 103 ? -3.141 18.029 2.377 1.00 59.78 103 ASP A CA 1
ATOM 855 C C . ASP A 1 103 ? -3.288 16.931 3.442 1.00 59.78 103 ASP A C 1
ATOM 857 O O . ASP A 1 103 ? -2.805 17.083 4.567 1.00 59.78 103 ASP A O 1
ATOM 861 N N . LEU A 1 104 ? -3.878 15.790 3.073 1.00 59.03 104 LEU A N 1
ATOM 862 C CA . LEU A 1 104 ? -4.016 14.608 3.927 1.00 59.03 104 LEU A CA 1
ATOM 863 C C . LEU A 1 104 ? -2.676 14.059 4.436 1.00 59.03 104 LEU A C 1
ATOM 865 O O . LEU A 1 104 ? -2.608 13.538 5.552 1.00 59.03 104 LEU A O 1
ATOM 869 N N . PHE A 1 105 ? -1.613 14.183 3.640 1.00 60.59 105 PHE A N 1
ATOM 870 C CA . PHE A 1 105 ? -0.307 13.591 3.923 1.00 60.59 105 PHE A CA 1
ATOM 871 C C . PHE A 1 105 ? 0.781 14.616 4.267 1.00 60.59 105 PHE A C 1
ATOM 873 O O . PHE A 1 105 ? 1.870 14.223 4.688 1.00 60.59 105 PHE A O 1
ATOM 880 N N . ILE A 1 106 ? 0.492 15.922 4.186 1.00 59.78 106 ILE A N 1
ATOM 881 C CA . ILE A 1 106 ? 1.456 17.004 4.471 1.00 59.78 106 ILE A CA 1
ATOM 882 C C . ILE A 1 106 ? 2.074 16.880 5.874 1.00 59.78 106 ILE A C 1
ATOM 884 O O . ILE A 1 106 ? 3.258 17.177 6.065 1.00 59.78 106 ILE A O 1
ATOM 888 N N . LYS A 1 107 ? 1.316 16.381 6.864 1.00 57.00 107 LYS A N 1
ATOM 889 C CA . LYS A 1 107 ? 1.820 16.194 8.237 1.00 57.00 107 LYS A CA 1
ATOM 890 C C . LYS A 1 107 ? 2.978 15.193 8.338 1.00 57.00 107 LYS A C 1
ATOM 892 O O . LYS A 1 107 ? 3.802 15.324 9.239 1.00 57.00 107 LYS A O 1
ATOM 897 N N . TYR A 1 108 ? 3.079 14.245 7.404 1.00 55.69 108 TYR A N 1
ATOM 898 C CA . TYR A 1 108 ? 4.111 13.203 7.397 1.00 55.69 108 TYR A CA 1
ATOM 899 C C . TYR A 1 108 ? 5.457 13.690 6.830 1.00 55.69 108 TYR A C 1
ATOM 901 O O . TYR A 1 108 ? 6.337 12.879 6.558 1.00 55.69 108 TYR A O 1
ATOM 909 N N . LYS A 1 109 ? 5.643 15.013 6.643 1.00 52.25 109 LYS A N 1
ATOM 910 C CA . LYS A 1 109 ? 6.877 15.638 6.119 1.00 52.25 109 LYS A CA 1
ATOM 911 C C . LYS A 1 109 ? 7.439 14.853 4.925 1.00 52.25 109 LYS A C 1
ATOM 913 O O . LYS A 1 109 ? 8.583 14.388 4.920 1.00 52.25 109 LYS A O 1
ATOM 918 N N . SER A 1 110 ? 6.604 14.744 3.898 1.00 51.28 110 SER A N 1
ATOM 919 C CA . SER A 1 110 ? 6.802 13.966 2.673 1.00 51.28 110 SER A CA 1
ATOM 920 C C . SER A 1 110 ? 8.102 14.235 1.913 1.00 51.28 110 SER A C 1
ATOM 922 O O . SER A 1 110 ? 8.560 13.366 1.174 1.00 51.28 110 SER A O 1
ATOM 924 N N . ASN A 1 111 ? 8.759 15.370 2.157 1.00 45.28 111 ASN A N 1
ATOM 925 C CA . ASN A 1 111 ? 10.042 15.737 1.551 1.00 45.28 111 ASN A CA 1
ATOM 926 C C . ASN A 1 111 ? 11.163 14.696 1.778 1.00 45.28 111 ASN A C 1
ATOM 928 O O . ASN A 1 111 ? 12.134 14.700 1.028 1.00 45.28 111 ASN A O 1
ATOM 932 N N . ASN A 1 112 ? 11.021 13.792 2.761 1.00 47.69 112 ASN A N 1
ATOM 933 C CA . ASN A 1 112 ? 11.980 12.717 3.060 1.00 47.69 112 ASN A CA 1
ATOM 934 C C . ASN A 1 112 ? 11.391 11.295 2.984 1.00 47.69 112 ASN A C 1
ATOM 936 O O . ASN A 1 112 ? 12.066 10.331 3.379 1.00 47.69 112 ASN A O 1
ATOM 940 N N . LEU A 1 113 ? 10.154 11.137 2.495 1.00 54.19 113 LEU A N 1
ATOM 941 C CA . LEU A 1 113 ? 9.588 9.827 2.172 1.00 54.19 113 LEU A CA 1
ATOM 942 C C . LEU A 1 113 ? 10.204 9.351 0.860 1.00 54.19 113 LEU A C 1
ATOM 944 O O . LEU A 1 113 ? 9.633 9.432 -0.223 1.00 54.19 113 LEU A O 1
ATOM 948 N N . PHE A 1 114 ? 11.440 8.877 0.970 1.00 52.94 114 PHE A N 1
ATOM 949 C CA . PHE A 1 114 ? 12.038 8.085 -0.079 1.00 52.94 114 PHE A CA 1
ATOM 950 C C . PHE A 1 114 ? 11.223 6.792 -0.136 1.00 52.94 114 PHE A C 1
ATOM 952 O O . PHE A 1 114 ? 11.246 5.993 0.804 1.00 52.94 114 PHE A O 1
ATOM 959 N N . PHE A 1 115 ? 10.454 6.597 -1.208 1.00 60.34 115 PHE A N 1
ATOM 960 C CA . PHE A 1 115 ? 9.935 5.277 -1.548 1.00 60.34 115 PHE A CA 1
ATOM 961 C C . PHE A 1 115 ? 11.132 4.418 -1.959 1.00 60.34 115 PHE A C 1
ATOM 963 O O . PHE A 1 115 ? 11.373 4.191 -3.141 1.00 60.34 115 PHE A O 1
ATOM 970 N N . GLU A 1 116 ? 11.931 4.010 -0.968 1.00 56.56 116 GLU A N 1
ATOM 971 C CA . GLU A 1 116 ? 13.105 3.155 -1.155 1.00 56.56 116 GLU A CA 1
ATOM 972 C C . GLU A 1 116 ? 12.709 1.861 -1.852 1.00 56.56 116 GLU A C 1
ATOM 974 O O . GLU A 1 116 ? 13.502 1.303 -2.605 1.00 56.56 116 GLU A O 1
ATOM 979 N N . ASN A 1 117 ? 11.467 1.413 -1.643 1.00 68.00 117 ASN A N 1
ATOM 980 C CA . ASN A 1 117 ? 10.947 0.233 -2.291 1.00 68.00 117 ASN A CA 1
ATOM 981 C C . ASN A 1 117 ? 9.437 0.350 -2.530 1.00 68.00 117 ASN A C 1
ATOM 983 O O . ASN A 1 117 ? 8.619 -0.161 -1.769 1.00 68.00 117 ASN A O 1
ATOM 987 N N . TRP A 1 118 ? 9.052 1.020 -3.613 1.00 71.62 118 TRP A N 1
ATOM 988 C CA . TRP A 1 118 ? 7.654 1.078 -4.047 1.00 71.62 118 TRP A CA 1
ATOM 989 C C . TRP A 1 118 ? 7.069 -0.327 -4.309 1.00 71.62 118 TRP A C 1
ATOM 991 O O . TRP A 1 118 ? 5.857 -0.483 -4.207 1.00 71.62 118 TRP A O 1
ATOM 1001 N N . ARG A 1 119 ? 7.888 -1.373 -4.535 1.00 72.44 119 ARG A N 1
ATOM 1002 C CA . ARG A 1 119 ? 7.400 -2.766 -4.598 1.00 72.44 119 ARG A CA 1
ATOM 1003 C C . ARG A 1 119 ? 6.819 -3.227 -3.269 1.00 72.44 119 ARG A C 1
ATOM 1005 O O . ARG A 1 119 ? 5.836 -3.957 -3.276 1.00 72.44 119 ARG A O 1
ATOM 1012 N N . LEU A 1 120 ? 7.393 -2.795 -2.140 1.00 77.19 120 LEU A N 1
ATOM 1013 C CA . LEU A 1 120 ? 6.818 -3.073 -0.821 1.00 77.19 120 LEU A CA 1
ATOM 1014 C C . LEU A 1 120 ? 5.463 -2.386 -0.682 1.00 77.19 120 LEU A C 1
ATOM 1016 O O . LEU A 1 120 ? 4.514 -3.032 -0.263 1.00 77.19 120 LEU A O 1
ATOM 1020 N N . LEU A 1 121 ? 5.342 -1.123 -1.107 1.00 79.44 121 LEU A N 1
ATOM 1021 C CA . LEU A 1 121 ? 4.054 -0.424 -1.110 1.00 79.44 121 LEU A CA 1
ATOM 1022 C C . LEU A 1 121 ? 3.010 -1.167 -1.961 1.00 79.44 121 LEU A C 1
ATOM 1024 O O . LEU A 1 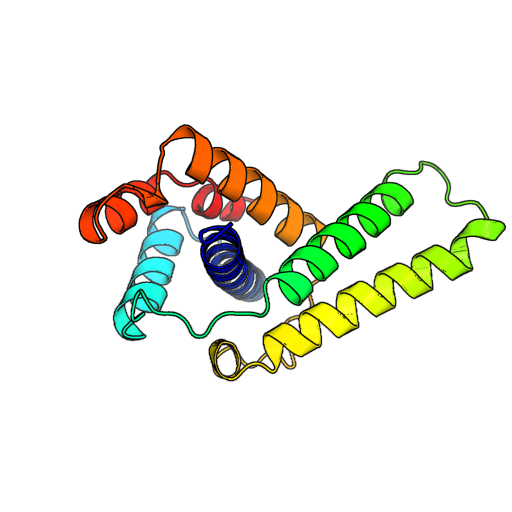121 ? 1.896 -1.383 -1.490 1.00 79.44 121 LEU A O 1
ATOM 1028 N N . ILE A 1 122 ? 3.362 -1.592 -3.184 1.00 77.44 122 ILE A N 1
ATOM 1029 C CA . ILE A 1 122 ? 2.463 -2.405 -4.019 1.00 77.44 122 ILE A CA 1
ATOM 1030 C C . ILE A 1 122 ? 2.123 -3.715 -3.311 1.00 77.44 122 ILE A C 1
ATOM 1032 O O . ILE A 1 122 ? 0.956 -4.081 -3.261 1.00 77.44 122 ILE A O 1
ATOM 1036 N N . GLY A 1 123 ? 3.118 -4.431 -2.786 1.00 79.38 123 GLY A N 1
ATOM 1037 C CA . GLY A 1 123 ? 2.923 -5.719 -2.124 1.00 79.38 123 GLY A CA 1
ATOM 1038 C C . GLY A 1 123 ? 1.975 -5.607 -0.934 1.00 79.38 123 GLY A C 1
ATOM 1039 O O . GLY A 1 123 ? 1.025 -6.383 -0.836 1.00 79.38 123 GLY A O 1
ATOM 1040 N N . MET A 1 124 ? 2.167 -4.587 -0.094 1.00 85.69 124 MET A N 1
ATOM 1041 C CA . MET A 1 124 ? 1.259 -4.254 1.003 1.00 85.69 124 MET A CA 1
ATOM 1042 C C . MET A 1 124 ? -0.146 -3.952 0.478 1.00 85.69 124 MET A C 1
ATOM 1044 O O . MET A 1 124 ? -1.110 -4.503 0.999 1.00 85.69 124 MET A O 1
ATOM 1048 N N . PHE A 1 125 ? -0.264 -3.136 -0.575 1.00 84.75 125 PHE A N 1
ATOM 1049 C CA . PHE A 1 125 ? -1.553 -2.756 -1.151 1.00 84.75 125 PHE A CA 1
ATOM 1050 C C . PHE A 1 125 ? -2.319 -3.954 -1.719 1.00 84.75 125 PHE A C 1
ATOM 1052 O O . PHE A 1 125 ? -3.486 -4.130 -1.393 1.00 84.75 125 PHE A O 1
ATOM 1059 N N . VAL A 1 126 ? -1.678 -4.781 -2.553 1.00 82.38 126 VAL A N 1
ATOM 1060 C CA . VAL A 1 126 ? -2.305 -5.961 -3.175 1.00 82.38 126 VAL A CA 1
ATOM 1061 C C . VAL A 1 126 ? -2.771 -6.930 -2.104 1.00 82.38 126 VAL A C 1
ATOM 1063 O O . VAL A 1 126 ? -3.938 -7.308 -2.092 1.00 82.38 126 VAL A O 1
ATOM 1066 N N . THR A 1 127 ? -1.874 -7.275 -1.179 1.00 85.94 127 THR A N 1
ATOM 1067 C CA . THR A 1 127 ? -2.168 -8.238 -0.113 1.00 85.94 127 THR A CA 1
ATOM 1068 C C . THR A 1 127 ? -3.289 -7.726 0.786 1.00 85.94 127 THR A C 1
ATOM 1070 O O . THR A 1 127 ? -4.193 -8.474 1.148 1.00 85.94 127 THR A O 1
ATOM 1073 N N . PHE A 1 128 ? -3.265 -6.437 1.136 1.00 89.19 128 PHE A N 1
ATOM 1074 C CA . PHE A 1 128 ? -4.306 -5.842 1.963 1.00 89.19 128 PHE A CA 1
ATOM 1075 C C . PHE A 1 128 ? -5.635 -5.694 1.220 1.00 89.19 128 PHE A C 1
ATOM 1077 O O . PHE A 1 128 ? -6.677 -5.948 1.811 1.00 89.19 128 PHE A O 1
ATOM 1084 N N . SER A 1 129 ? -5.617 -5.341 -0.067 1.00 87.25 129 SER A N 1
ATOM 1085 C CA . SER A 1 129 ? -6.822 -5.279 -0.899 1.00 87.25 129 SER A CA 1
ATOM 1086 C C . SER A 1 129 ? -7.497 -6.644 -0.996 1.00 87.25 129 SER A C 1
ATOM 1088 O O . SER A 1 129 ? -8.698 -6.739 -0.771 1.00 87.25 129 SER A O 1
ATOM 1090 N N . GLU A 1 130 ? -6.727 -7.695 -1.284 1.00 85.44 130 GLU A N 1
ATOM 1091 C CA . GLU A 1 130 ? -7.235 -9.067 -1.353 1.00 85.44 130 GLU A CA 1
ATOM 1092 C C . GLU A 1 130 ? -7.801 -9.517 -0.002 1.00 85.44 130 GLU A C 1
ATOM 1094 O O . GLU A 1 130 ? -8.895 -10.073 0.066 1.00 85.44 130 GLU A O 1
ATOM 1099 N N . TRP A 1 131 ? -7.096 -9.223 1.093 1.00 91.62 131 TRP A N 1
ATOM 1100 C CA . TRP A 1 131 ? -7.583 -9.512 2.438 1.00 91.62 131 TRP A CA 1
ATOM 1101 C C . TRP A 1 131 ? -8.895 -8.778 2.746 1.00 91.62 131 TRP A C 1
ATOM 1103 O O . TRP A 1 131 ? -9.842 -9.411 3.207 1.00 91.62 1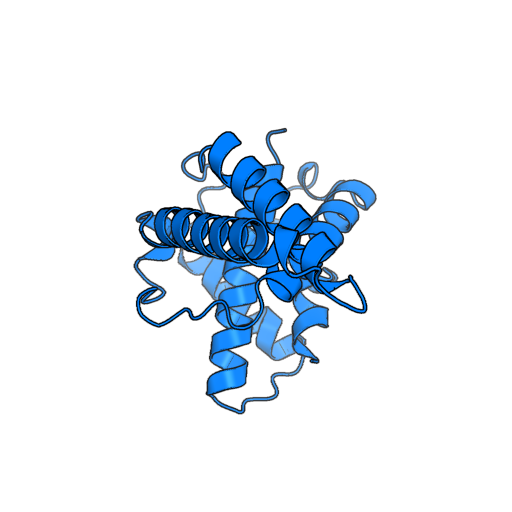31 TRP A O 1
ATOM 1113 N N . CYS A 1 132 ? -8.982 -7.479 2.438 1.00 90.19 132 CYS A N 1
ATOM 1114 C CA . CYS A 1 132 ? -10.189 -6.676 2.634 1.00 90.19 132 CYS A CA 1
ATOM 1115 C C . CYS A 1 132 ? -11.397 -7.253 1.889 1.00 90.19 132 CYS A C 1
ATOM 1117 O O . CYS A 1 132 ? -12.502 -7.243 2.434 1.00 90.19 132 CYS A O 1
ATOM 1119 N N . ASP A 1 133 ? -11.191 -7.745 0.667 1.00 88.12 133 ASP A N 1
ATOM 1120 C CA . ASP A 1 133 ? -12.242 -8.377 -0.129 1.00 88.12 133 ASP A CA 1
ATOM 1121 C C . ASP A 1 133 ? -12.635 -9.747 0.451 1.00 88.12 133 ASP A C 1
ATOM 1123 O O . ASP A 1 133 ? -13.822 -10.038 0.587 1.00 88.12 133 ASP A O 1
ATOM 1127 N N . ASN A 1 134 ? -11.659 -10.563 0.867 1.00 90.00 134 ASN A N 1
ATOM 1128 C CA . ASN A 1 134 ? -11.892 -11.908 1.407 1.00 90.00 134 ASN A CA 1
ATOM 1129 C C . ASN A 1 134 ? -12.713 -11.919 2.701 1.00 90.00 134 ASN A C 1
ATOM 1131 O O . ASN A 1 134 ? -13.492 -12.847 2.920 1.00 90.00 134 ASN A O 1
ATOM 1135 N N . ILE A 1 135 ? -12.528 -10.917 3.563 1.00 91.44 135 ILE A N 1
ATOM 1136 C CA . ILE A 1 135 ? -13.238 -10.831 4.846 1.00 91.44 135 ILE A CA 1
ATOM 1137 C C . ILE A 1 135 ? -14.395 -9.829 4.832 1.00 91.44 135 ILE A C 1
ATOM 1139 O O . ILE A 1 135 ? -14.927 -9.504 5.890 1.00 91.44 135 ILE A O 1
ATOM 1143 N N . ASP A 1 136 ? -14.762 -9.303 3.657 1.00 90.12 136 ASP A N 1
ATOM 1144 C CA . ASP A 1 136 ? -15.805 -8.284 3.519 1.00 90.12 136 ASP A CA 1
ATOM 1145 C C . ASP A 1 136 ? -15.572 -7.041 4.412 1.00 90.12 136 ASP A C 1
ATOM 1147 O O . ASP A 1 136 ? -16.514 -6.401 4.881 1.00 90.12 136 ASP A O 1
ATOM 1151 N N . PHE A 1 137 ? -14.308 -6.649 4.611 1.00 89.81 137 PHE A N 1
ATOM 1152 C CA . PHE A 1 137 ? -13.868 -5.643 5.590 1.00 89.81 137 PHE A CA 1
ATOM 1153 C C . PHE A 1 137 ? -14.695 -4.348 5.555 1.00 89.81 137 PHE A C 1
ATOM 1155 O O . PHE A 1 137 ? -15.087 -3.808 6.587 1.00 89.81 137 PHE A O 1
ATOM 1162 N N . TYR A 1 138 ? -15.008 -3.853 4.357 1.00 87.19 138 TYR A N 1
ATOM 1163 C CA . TYR A 1 138 ? -15.738 -2.596 4.173 1.00 87.19 138 TYR A CA 1
ATOM 1164 C C . TYR A 1 138 ? -17.261 -2.700 4.363 1.00 87.19 138 TYR A C 1
ATOM 1166 O O . TYR A 1 138 ? -17.937 -1.671 4.323 1.00 87.19 138 TYR A O 1
ATOM 1174 N N . LYS A 1 139 ? -17.818 -3.905 4.545 1.00 88.06 139 LYS A N 1
ATOM 1175 C CA . LYS A 1 139 ? -19.227 -4.104 4.933 1.00 88.06 139 LYS A CA 1
ATOM 1176 C C . LYS A 1 139 ? -19.423 -4.006 6.447 1.00 88.06 139 LYS A C 1
ATOM 1178 O O . LYS A 1 139 ? -20.540 -3.753 6.895 1.00 88.06 139 LYS A O 1
ATOM 1183 N N . GLU A 1 140 ? -18.351 -4.183 7.212 1.00 87.31 140 GLU A N 1
ATOM 1184 C CA . GLU A 1 140 ? -18.364 -4.107 8.668 1.00 87.31 140 GLU A CA 1
ATOM 1185 C C . GLU A 1 140 ? -18.473 -2.666 9.175 1.00 87.31 140 GLU A C 1
ATOM 1187 O O . GLU A 1 140 ? -18.148 -1.701 8.479 1.00 87.31 140 GLU A 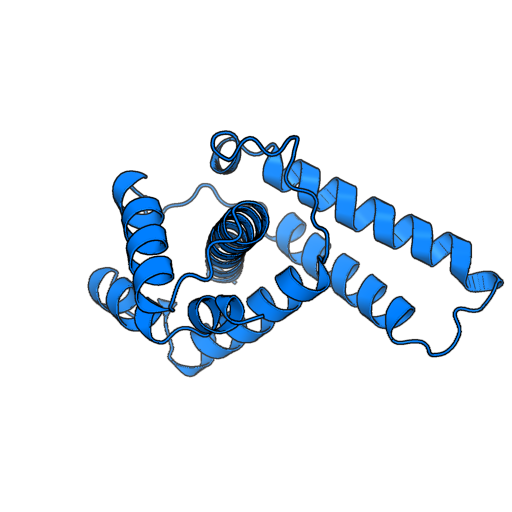O 1
ATOM 1192 N N . ASN A 1 141 ? -18.924 -2.511 10.420 1.00 84.94 141 ASN A N 1
ATOM 1193 C CA . ASN A 1 141 ? -18.936 -1.209 11.083 1.00 84.94 141 ASN A CA 1
ATOM 1194 C C . ASN A 1 141 ? -17.515 -0.771 11.494 1.00 84.94 141 ASN A C 1
ATOM 1196 O O . ASN A 1 141 ? -16.581 -1.571 11.524 1.00 84.94 141 ASN A O 1
ATOM 1200 N N . PHE A 1 142 ? -17.358 0.508 11.839 1.00 80.56 142 PHE A N 1
ATOM 1201 C CA . PHE A 1 142 ? -16.054 1.096 12.154 1.00 80.56 142 PHE A CA 1
ATOM 1202 C C . PHE A 1 142 ? -15.333 0.421 13.332 1.00 80.56 142 PHE A C 1
ATOM 1204 O O . PHE A 1 142 ? -14.141 0.139 13.232 1.00 80.56 142 PHE A O 1
ATOM 1211 N N . ASP A 1 143 ? -16.039 0.122 14.423 1.00 80.81 143 ASP A N 1
ATOM 1212 C CA . ASP A 1 143 ? -15.429 -0.507 15.599 1.00 80.81 143 ASP A CA 1
ATOM 1213 C C . ASP A 1 143 ? -14.916 -1.915 15.263 1.00 80.81 143 ASP A C 1
ATOM 1215 O O . ASP A 1 143 ? -13.804 -2.287 15.644 1.00 80.81 143 ASP A O 1
ATOM 1219 N N . THR A 1 144 ? -15.684 -2.673 14.475 1.00 85.12 144 THR A N 1
ATOM 1220 C CA . THR A 1 144 ? -15.260 -3.975 13.952 1.00 85.12 144 THR A CA 1
ATOM 1221 C C . THR A 1 144 ? -14.059 -3.835 13.017 1.00 85.12 144 THR A C 1
ATOM 1223 O O . THR A 1 144 ? -13.096 -4.586 13.157 1.00 85.12 144 THR A O 1
ATOM 1226 N N . GLN A 1 145 ? -14.055 -2.857 12.106 1.00 84.69 145 GLN A N 1
ATOM 1227 C CA . GLN A 1 145 ? -12.920 -2.604 11.210 1.00 84.69 145 GLN A CA 1
ATOM 1228 C C . GLN A 1 145 ? -11.628 -2.323 11.990 1.00 84.69 145 GLN A C 1
ATOM 1230 O O . GLN A 1 145 ? -10.578 -2.866 11.651 1.00 84.69 145 GLN A O 1
ATOM 1235 N N . LEU A 1 146 ? -11.689 -1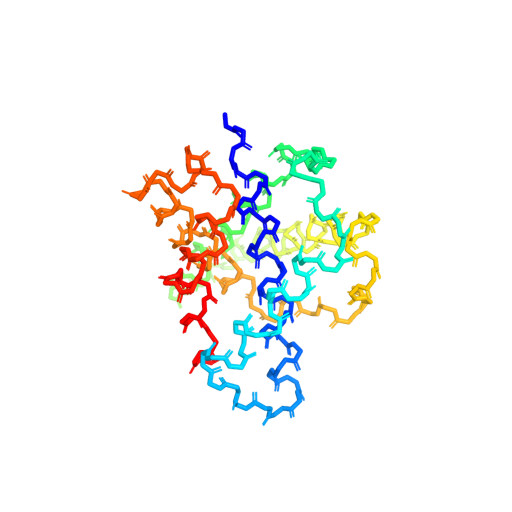.538 13.071 1.00 81.31 146 LEU A N 1
ATOM 1236 C CA . LEU A 1 146 ? -10.527 -1.292 13.933 1.00 81.31 146 LEU A CA 1
ATOM 1237 C C . LEU A 1 146 ? -10.000 -2.574 14.590 1.00 81.31 146 LEU A C 1
ATOM 1239 O O . LEU A 1 146 ? -8.787 -2.742 14.718 1.00 81.31 146 LEU A O 1
ATOM 1243 N N . ILE A 1 147 ? -10.891 -3.481 14.999 1.00 83.00 147 ILE A N 1
ATOM 1244 C CA . ILE A 1 147 ? -10.501 -4.784 15.551 1.00 83.00 147 ILE A CA 1
ATOM 1245 C C . ILE A 1 147 ? -9.849 -5.641 14.465 1.00 83.00 147 ILE A C 1
ATOM 1247 O O . ILE A 1 147 ? -8.752 -6.145 14.689 1.00 83.00 147 ILE A O 1
ATOM 1251 N N . LEU A 1 148 ? -10.475 -5.755 13.292 1.00 86.44 148 LEU A N 1
ATOM 1252 C CA . LEU A 1 148 ? -9.982 -6.554 12.167 1.00 86.44 148 LEU A CA 1
ATOM 1253 C C . LEU A 1 148 ? -8.619 -6.075 11.663 1.00 86.44 148 LEU A C 1
ATOM 1255 O O . LEU A 1 148 ? -7.796 -6.888 11.251 1.00 86.44 148 LEU A O 1
ATOM 1259 N N . LEU A 1 149 ? -8.326 -4.773 11.749 1.00 84.19 149 LEU A N 1
ATOM 1260 C CA . LEU A 1 149 ? -7.008 -4.252 11.388 1.00 84.19 149 LEU A CA 1
ATOM 1261 C C . LEU A 1 149 ? -5.870 -4.917 12.176 1.00 84.19 149 LEU A C 1
ATOM 1263 O O . LEU A 1 149 ? -4.786 -5.024 11.611 1.00 84.19 149 LEU A O 1
ATOM 1267 N N . LYS A 1 150 ? -6.108 -5.428 13.399 1.00 78.56 150 LYS A N 1
ATOM 1268 C CA . LYS A 1 150 ? -5.130 -6.213 14.193 1.00 78.56 150 LYS A CA 1
ATOM 1269 C C . LYS A 1 150 ? -4.664 -7.491 13.509 1.00 78.56 150 LYS A C 1
ATOM 1271 O O . LYS A 1 150 ? -3.583 -7.982 13.807 1.00 78.56 150 LYS A O 1
ATOM 1276 N N . GLU A 1 151 ? -5.506 -8.035 12.649 1.00 82.75 151 GLU A N 1
ATOM 1277 C CA . GLU A 1 151 ? -5.290 -9.294 11.942 1.00 82.75 151 GLU A CA 1
ATOM 1278 C C . GLU A 1 151 ? -4.903 -9.037 10.481 1.00 82.75 151 GLU A C 1
ATOM 1280 O O . GLU A 1 151 ? -4.709 -9.972 9.704 1.00 82.75 151 GLU A O 1
ATOM 1285 N N . SER A 1 152 ? -4.803 -7.761 10.091 1.00 86.19 152 SER A N 1
ATOM 1286 C CA . SER A 1 152 ? -4.523 -7.386 8.716 1.00 86.19 152 SER A CA 1
ATOM 1287 C C . SER A 1 152 ? -3.064 -7.656 8.341 1.00 86.19 152 SER A C 1
ATOM 1289 O O . SER A 1 152 ? -2.150 -7.454 9.150 1.00 86.19 152 SER A O 1
ATOM 1291 N N . PRO A 1 153 ? -2.808 -8.007 7.070 1.00 84.25 153 PRO A N 1
ATOM 1292 C CA . PRO A 1 153 ? -1.451 -8.215 6.577 1.00 84.25 153 PRO A CA 1
ATOM 1293 C C . PRO A 1 153 ? -0.574 -6.957 6.684 1.00 84.25 153 PRO A C 1
ATOM 1295 O O . PRO A 1 153 ? 0.646 -7.079 6.752 1.00 84.25 153 PRO A O 1
ATOM 1298 N N . LEU A 1 154 ? -1.162 -5.751 6.763 1.00 82.81 154 LEU A N 1
ATOM 1299 C CA . LEU A 1 154 ? -0.422 -4.491 6.937 1.00 82.81 154 LEU A CA 1
ATOM 1300 C C . LEU A 1 154 ? 0.462 -4.482 8.189 1.00 82.81 154 LEU A C 1
ATOM 1302 O O . LEU A 1 154 ? 1.480 -3.793 8.208 1.00 82.81 154 LEU A O 1
ATOM 1306 N N . ILE A 1 155 ? 0.087 -5.231 9.227 1.00 74.75 155 ILE A N 1
ATOM 1307 C CA . ILE A 1 155 ? 0.867 -5.333 10.461 1.00 74.75 155 ILE A CA 1
ATOM 1308 C C . ILE A 1 155 ? 2.053 -6.276 10.266 1.00 74.75 155 ILE A C 1
ATOM 1310 O O . ILE A 1 155 ? 3.174 -5.933 10.652 1.00 74.75 155 ILE A O 1
ATOM 1314 N N . SER A 1 156 ? 1.825 -7.421 9.621 1.00 67.06 156 SER A N 1
ATOM 1315 C CA . SER A 1 156 ? 2.835 -8.459 9.399 1.00 67.06 156 SER A CA 1
ATOM 1316 C C . SER A 1 156 ? 3.976 -8.004 8.486 1.00 67.06 156 SER A C 1
ATOM 1318 O O . SER A 1 156 ? 5.102 -8.480 8.623 1.00 67.06 156 SER A O 1
ATOM 1320 N N . PHE A 1 157 ? 3.738 -7.032 7.598 1.00 64.62 157 PHE A N 1
ATOM 1321 C CA . PHE A 1 157 ? 4.788 -6.467 6.741 1.00 64.62 157 PHE A CA 1
ATOM 1322 C C . PHE A 1 157 ? 5.875 -5.679 7.498 1.00 64.62 157 PHE A C 1
ATOM 1324 O O . PHE A 1 157 ? 6.921 -5.408 6.916 1.00 64.62 157 PHE A O 1
ATOM 1331 N N . ASN A 1 158 ? 5.701 -5.372 8.790 1.00 56.19 158 ASN A N 1
ATOM 1332 C CA . ASN A 1 158 ? 6.734 -4.699 9.598 1.00 56.19 158 ASN A CA 1
ATOM 1333 C C . ASN A 1 158 ? 7.878 -5.597 10.071 1.00 56.19 158 ASN A C 1
ATOM 1335 O O . ASN A 1 158 ? 8.778 -5.122 10.761 1.00 56.19 158 ASN A O 1
ATOM 1339 N N . GLN A 1 159 ? 7.840 -6.887 9.749 1.00 52.56 159 GLN A N 1
ATOM 1340 C CA . GLN A 1 159 ? 8.850 -7.844 10.192 1.00 52.56 159 GLN A CA 1
ATOM 1341 C C . GLN A 1 159 ? 10.087 -7.918 9.270 1.00 52.56 159 GLN A C 1
ATOM 1343 O O . GLN A 1 159 ? 11.013 -8.665 9.588 1.00 52.56 159 GLN A O 1
ATOM 1348 N N . PHE A 1 160 ? 10.117 -7.164 8.158 1.00 46.84 160 PHE A N 1
ATOM 1349 C CA . PHE A 1 160 ? 11.158 -7.225 7.116 1.00 46.84 160 PHE A CA 1
ATOM 1350 C C . PHE A 1 160 ? 12.032 -5.967 7.009 1.00 46.84 160 PHE A C 1
ATOM 1352 O O . PHE A 1 160 ? 11.493 -4.840 7.048 1.00 46.84 160 PHE A O 1
#

Radius of gyration: 16.24 Å; chains: 1; bounding box: 38×30×45 Å

Secondary structure (DSSP, 8-state):
-TTHHHHHHHHHHHHHHHHHHHHTT----HHHHHHHHHHHHHHTT--SS-----HHHHHHHHHHHHHHHHHHHSSS--GGGHHHHHHHHHHHHHHHHHHHTSTTTGGG-GGG---TTHHHHHHHHHHHHHHHHHTTGGGS-HHHHHHHGGGSHHHHGGG-